Protein AF-A0A1F5XFT5-F1 (afdb_monomer_lite)

Secondary structure (DSSP, 8-state):
-TGGGT--TTS-EEEEEES------HHHHHHHHHHHTEEEEEE-TT-SSSEEE-----HHHHHHHHHHHHHHHHHHHHHHTT--TTS-EEEEEESS--TT-HHHHHHHHTEEEEEES---SSEEEEEEEEETTEEEEEEEEE---

Organism: NCBI:txid1798353

Sequence (145 aa):
MRAKSGIKVRQPLAKLSVRKTRISGSALFDILRDELNVKDIIVDPKISDEIALDTVITPELKKEGVSRELVRSIQELRKRAGLHPRDFIDASIEGKELGGEEKRVKEGARIRVITYGRPLSAPLVRETFDVDGETYTVVIGKSER

pLDDT: mean 88.47, std 7.98, range [60.09, 96.38]

Foldseek 3Di:
DCVVVVHDQLQAFAEKEALDDPDDDPVVQVVVCVNSNYPYYYHHVPDPDRMDTHPDQDPVSLLSSLLSVLLVVLVVQCVVLVHDQPFEKAKEKEWDDSVPCVVVSCVSRVYPYYHYPDDDPAWRDWDWDDDPNIIMIMTMGGDDD

Radius of gyration: 18.25 Å; chains: 1; bounding box: 45×29×45 Å

Structure (mmCIF, N/CA/C/O backbone):
data_AF-A0A1F5XFT5-F1
#
_entry.id   AF-A0A1F5XFT5-F1
#
loop_
_atom_site.group_PDB
_atom_site.id
_atom_site.type_symbol
_atom_site.label_atom_id
_atom_site.label_alt_id
_atom_site.label_comp_id
_atom_site.label_asym_id
_atom_site.label_entity_id
_atom_site.label_seq_id
_atom_site.pdbx_PDB_ins_code
_atom_site.Cartn_x
_atom_site.Cartn_y
_atom_site.Cartn_z
_atom_site.occupancy
_atom_site.B_iso_or_equiv
_atom_site.auth_seq_id
_atom_site.auth_comp_id
_atom_site.auth_asym_id
_atom_site.auth_atom_id
_atom_site.pdbx_PDB_model_num
ATOM 1 N N . MET A 1 1 ? -19.404 1.686 5.963 1.00 60.09 1 MET A N 1
ATOM 2 C CA . MET A 1 1 ? -18.466 2.539 6.723 1.00 60.09 1 MET A CA 1
ATOM 3 C C . MET A 1 1 ? -17.377 3.102 5.818 1.00 60.09 1 MET A C 1
ATOM 5 O O . MET A 1 1 ? -17.452 4.280 5.534 1.00 60.09 1 MET A O 1
ATOM 9 N N . ARG A 1 2 ? -16.475 2.303 5.230 1.00 69.00 2 ARG A N 1
ATOM 10 C CA . ARG A 1 2 ? -15.440 2.830 4.308 1.00 69.00 2 ARG A CA 1
ATOM 11 C C . ARG A 1 2 ? -15.990 3.400 2.991 1.00 69.00 2 ARG A C 1
ATOM 13 O O . ARG A 1 2 ? -15.633 4.505 2.609 1.00 69.00 2 ARG A O 1
ATOM 20 N N . ALA A 1 3 ? -16.935 2.692 2.363 1.00 61.59 3 ALA A N 1
ATOM 21 C CA . ALA A 1 3 ? -17.572 3.124 1.113 1.00 61.59 3 ALA A CA 1
ATOM 22 C C . ALA A 1 3 ? -18.369 4.436 1.249 1.00 61.59 3 ALA A C 1
ATOM 24 O O . ALA A 1 3 ? -18.386 5.237 0.325 1.00 61.59 3 ALA A O 1
ATOM 25 N N . LYS A 1 4 ? -18.980 4.683 2.419 1.00 62.44 4 LYS A N 1
ATOM 26 C CA . LYS A 1 4 ? -19.712 5.932 2.698 1.00 62.44 4 LYS A CA 1
ATOM 27 C C . LYS A 1 4 ? -18.774 7.134 2.878 1.00 62.44 4 LYS A C 1
ATOM 29 O O . LYS A 1 4 ? -19.201 8.256 2.655 1.00 62.44 4 LYS A O 1
ATOM 34 N N . SER A 1 5 ? -17.517 6.891 3.252 1.00 64.38 5 SER A N 1
ATOM 35 C CA . SER A 1 5 ? -16.486 7.919 3.455 1.00 64.38 5 SER A CA 1
ATOM 36 C C . SER A 1 5 ? -15.483 8.009 2.296 1.00 64.38 5 SER A C 1
ATOM 38 O O . SER A 1 5 ? -14.513 8.750 2.399 1.00 64.38 5 SER A O 1
ATOM 40 N N . GLY A 1 6 ? -15.658 7.230 1.219 1.00 75.19 6 GLY A N 1
ATOM 41 C CA . GLY A 1 6 ? -14.733 7.197 0.076 1.00 75.19 6 GLY A CA 1
ATOM 42 C C . GLY A 1 6 ? -13.339 6.621 0.376 1.00 75.19 6 GLY A C 1
ATOM 43 O O . G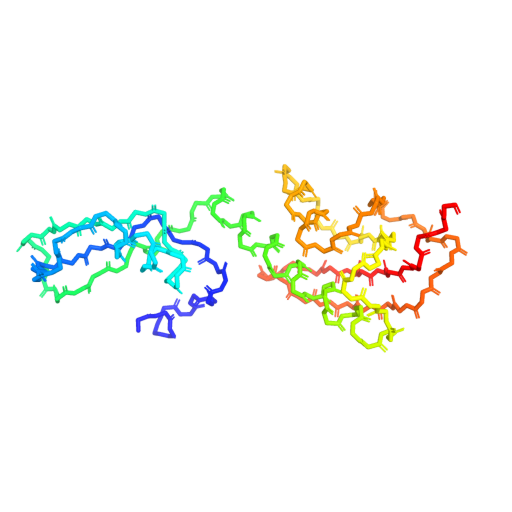LY A 1 6 ? -12.436 6.730 -0.449 1.00 75.19 6 GLY A O 1
ATOM 44 N N . ILE A 1 7 ? -13.137 5.997 1.541 1.00 79.31 7 ILE A N 1
ATOM 45 C CA . ILE A 1 7 ? -11.819 5.524 1.980 1.00 79.31 7 ILE A CA 1
ATOM 46 C C . ILE A 1 7 ? -11.522 4.158 1.348 1.00 79.31 7 ILE A C 1
ATOM 48 O O . ILE A 1 7 ? -12.196 3.164 1.638 1.00 79.31 7 ILE A O 1
ATOM 52 N N . LYS A 1 8 ? -10.463 4.078 0.533 1.00 81.62 8 LYS A N 1
ATOM 53 C CA . LYS A 1 8 ? -9.985 2.823 -0.080 1.00 81.62 8 LYS A CA 1
ATOM 54 C C . LYS A 1 8 ? -9.651 1.780 0.985 1.00 81.62 8 LYS A C 1
ATOM 56 O O . LYS A 1 8 ? -9.107 2.122 2.027 1.00 81.62 8 LYS A O 1
ATOM 61 N N . VAL A 1 9 ? -9.929 0.499 0.735 1.00 80.00 9 VAL A N 1
ATOM 62 C CA . VAL A 1 9 ? -9.721 -0.597 1.712 1.00 80.00 9 VAL A CA 1
ATOM 63 C C . VAL A 1 9 ? -8.276 -0.675 2.225 1.00 80.00 9 VAL A C 1
ATOM 65 O O . VAL A 1 9 ? -8.063 -0.955 3.401 1.00 80.00 9 VAL A O 1
ATOM 68 N N . ARG A 1 10 ? -7.289 -0.372 1.372 1.00 85.81 10 ARG A N 1
ATOM 69 C CA . ARG A 1 10 ? -5.858 -0.423 1.712 1.00 85.81 10 ARG A CA 1
ATOM 70 C C . ARG A 1 10 ? -5.317 0.816 2.427 1.00 85.81 10 ARG A C 1
ATOM 72 O O . ARG A 1 10 ? -4.187 0.758 2.901 1.00 85.81 10 ARG A O 1
ATOM 79 N N . GLN A 1 11 ? -6.101 1.889 2.552 1.00 89.50 11 GLN A N 1
ATOM 80 C CA . GLN A 1 11 ? -5.730 3.058 3.350 1.00 89.50 11 GLN A CA 1
ATOM 81 C C . GLN A 1 11 ? -5.753 2.677 4.841 1.00 89.50 11 GLN A C 1
ATOM 83 O O . GLN A 1 11 ? -6.832 2.407 5.368 1.00 89.50 11 GLN A O 1
ATOM 88 N N . PRO A 1 12 ? -4.624 2.621 5.559 1.00 91.69 12 PRO A N 1
ATOM 89 C CA . PRO A 1 12 ? -4.674 2.380 6.995 1.00 91.69 12 PRO A CA 1
ATOM 90 C C . PRO A 1 12 ? -5.389 3.533 7.709 1.00 91.69 12 PRO A C 1
ATOM 92 O O . PRO A 1 12 ? -5.286 4.693 7.296 1.00 91.69 12 PRO A O 1
ATOM 95 N N . LEU A 1 13 ? -6.086 3.209 8.793 1.00 93.31 13 LEU A N 1
ATOM 96 C CA . LEU A 1 13 ? -6.745 4.180 9.666 1.00 93.31 13 LEU A CA 1
ATOM 97 C C . LEU A 1 13 ? -6.173 4.098 11.080 1.00 93.31 13 LEU A C 1
ATOM 99 O O . LEU A 1 13 ? -5.676 3.051 11.498 1.00 93.31 13 LEU A O 1
ATOM 103 N N . ALA A 1 14 ? -6.237 5.207 11.815 1.00 93.69 14 ALA A N 1
ATOM 104 C CA . ALA A 1 14 ? -5.650 5.288 13.148 1.00 93.69 14 ALA A CA 1
ATOM 105 C C . ALA A 1 14 ? -6.338 4.326 14.123 1.00 93.69 14 ALA A C 1
ATOM 107 O O . ALA A 1 14 ? -5.674 3.537 14.790 1.00 93.69 14 ALA A O 1
ATOM 108 N N . LYS A 1 15 ? -7.672 4.352 14.179 1.00 93.56 15 LYS A N 1
ATOM 109 C CA . LYS A 1 15 ? -8.417 3.564 15.160 1.00 93.56 15 LYS A CA 1
ATOM 110 C C . LYS A 1 15 ? -9.820 3.186 14.707 1.00 93.56 15 LYS A C 1
ATOM 112 O O . LYS A 1 15 ? -10.457 3.881 13.910 1.00 93.56 15 LYS A O 1
ATOM 117 N N . LEU A 1 16 ? -10.296 2.104 15.305 1.00 91.75 16 LEU A N 1
ATOM 118 C CA . LEU A 1 16 ? -11.692 1.704 15.373 1.00 91.75 16 LEU A CA 1
ATOM 119 C C . LEU A 1 16 ? -12.164 1.832 16.824 1.00 91.75 16 LEU A C 1
ATOM 121 O O . LEU A 1 16 ? -11.563 1.245 17.719 1.00 91.75 16 LEU A O 1
ATOM 125 N N . SER A 1 17 ? -13.257 2.544 17.056 1.00 91.56 17 SER A N 1
ATOM 126 C CA . SER A 1 17 ? -13.948 2.548 18.344 1.00 91.56 17 SER A CA 1
ATOM 127 C C . SER A 1 17 ? -15.156 1.623 18.280 1.00 91.56 17 SER A C 1
ATOM 129 O O . SER A 1 17 ? -15.960 1.724 17.353 1.00 91.56 17 SER A O 1
ATOM 131 N N . VAL A 1 18 ? -15.311 0.748 19.270 1.00 90.81 18 VAL A N 1
ATOM 132 C CA . VAL A 1 18 ? -16.495 -0.106 19.439 1.00 90.81 18 VAL A CA 1
ATOM 133 C C . VAL A 1 18 ? -17.181 0.225 20.759 1.00 90.81 18 VAL A C 1
ATOM 135 O O . VAL A 1 18 ? -16.525 0.363 21.789 1.00 90.81 18 VAL A O 1
ATOM 138 N N . ARG A 1 19 ? -18.509 0.361 20.759 1.00 87.25 19 ARG A N 1
ATOM 139 C CA . ARG A 1 19 ? -19.243 0.784 21.963 1.00 87.25 19 ARG A CA 1
ATOM 140 C C . ARG A 1 19 ? -19.180 -0.265 23.067 1.00 87.25 19 ARG A C 1
ATOM 142 O O . ARG A 1 19 ? -18.956 0.038 24.236 1.00 87.25 19 ARG A O 1
ATOM 149 N N . LYS A 1 20 ? -19.451 -1.510 22.689 1.00 84.06 20 LYS A N 1
ATOM 150 C CA . LYS A 1 20 ? -19.417 -2.689 23.554 1.00 84.06 20 LYS A CA 1
ATOM 151 C C . LYS A 1 20 ? -18.949 -3.859 22.712 1.00 84.06 20 LYS A C 1
ATOM 153 O O . LYS A 1 20 ? -19.346 -3.992 21.560 1.00 84.06 20 LYS A O 1
ATOM 158 N N . THR A 1 21 ? -18.144 -4.724 23.303 1.00 76.44 21 THR A N 1
ATOM 159 C CA . THR A 1 21 ? -17.711 -5.956 22.658 1.00 76.44 21 THR A CA 1
ATOM 160 C C . THR A 1 21 ? -17.831 -7.111 23.638 1.00 76.44 21 THR A C 1
ATOM 162 O O . THR A 1 21 ? -17.559 -6.958 24.826 1.00 76.44 21 THR A O 1
ATOM 165 N N . ARG A 1 22 ? -18.287 -8.262 23.137 1.00 73.31 22 ARG A N 1
ATOM 166 C CA . ARG A 1 22 ? -18.222 -9.544 23.859 1.00 73.31 22 ARG A CA 1
ATOM 167 C C . ARG A 1 22 ? -16.894 -10.262 23.612 1.00 73.31 22 ARG A C 1
ATOM 169 O O . ARG A 1 22 ? -16.660 -11.323 24.178 1.00 73.31 22 ARG A O 1
ATOM 176 N N . ILE A 1 23 ? -16.069 -9.707 22.726 1.00 68.50 23 ILE A N 1
ATOM 177 C CA . ILE A 1 23 ? -14.774 -10.253 22.362 1.00 68.50 23 ILE A CA 1
ATOM 178 C C . ILE A 1 23 ? -13.776 -9.831 23.431 1.00 68.50 23 ILE A C 1
ATOM 180 O O . ILE A 1 23 ? -13.477 -8.647 23.585 1.00 68.50 23 ILE A O 1
ATOM 184 N N . SER A 1 24 ? -13.258 -10.827 24.135 1.00 63.91 24 SER A N 1
ATOM 185 C CA . SER A 1 24 ? -12.233 -10.675 25.158 1.00 63.91 24 SER A CA 1
ATOM 186 C C . SER A 1 24 ? -11.013 -11.468 24.699 1.00 63.91 24 SER A C 1
ATOM 188 O O . SER A 1 24 ? -11.050 -12.695 24.691 1.00 63.91 24 SER A O 1
ATOM 190 N N . GLY A 1 25 ? -9.951 -10.791 24.262 1.00 68.69 25 GLY A N 1
ATOM 191 C CA . GLY A 1 25 ? -8.701 -11.452 23.874 1.00 68.69 25 GLY A CA 1
ATOM 192 C C . GLY A 1 25 ? -7.900 -10.670 22.837 1.00 68.69 25 GLY A C 1
ATOM 193 O O . GLY A 1 25 ? -8.443 -10.245 21.820 1.00 68.69 25 GLY A O 1
ATOM 194 N N . SER A 1 26 ? -6.598 -10.515 23.083 1.00 74.94 26 SER A N 1
ATOM 195 C CA . SER A 1 26 ? -5.675 -9.799 22.192 1.00 74.94 26 SER A CA 1
ATOM 196 C C . SER A 1 26 ? -5.614 -10.416 20.793 1.00 74.94 26 SER A C 1
ATOM 198 O O . SER A 1 26 ? -5.750 -9.694 19.816 1.00 74.94 26 SER A O 1
ATOM 200 N N . ALA A 1 27 ? -5.549 -11.747 20.685 1.00 80.81 27 ALA A N 1
ATOM 201 C CA . ALA A 1 27 ? -5.412 -12.437 19.398 1.00 80.81 27 ALA A CA 1
ATOM 202 C C . ALA A 1 27 ? -6.545 -12.131 18.398 1.00 80.81 27 ALA A C 1
ATOM 204 O O . ALA A 1 27 ? -6.304 -12.029 17.198 1.00 80.81 27 ALA A O 1
ATOM 205 N N . LEU A 1 28 ? -7.784 -11.959 18.871 1.00 82.38 28 LEU A N 1
ATOM 206 C CA . LEU A 1 28 ? -8.901 -11.626 17.983 1.00 82.38 28 LEU A CA 1
ATOM 207 C C . LEU A 1 28 ? -8.887 -10.143 17.591 1.00 82.38 28 LEU A C 1
ATOM 209 O O . LEU A 1 28 ? -9.218 -9.815 16.454 1.00 82.38 28 LEU A O 1
ATOM 213 N N . PHE A 1 29 ? -8.454 -9.250 18.486 1.00 84.31 29 PHE A N 1
ATOM 214 C CA . PHE A 1 29 ? -8.213 -7.858 18.108 1.00 84.31 29 PHE A CA 1
ATOM 215 C C . PHE A 1 29 ? -7.098 -7.735 17.074 1.00 84.31 29 PHE A C 1
ATOM 217 O O . PHE A 1 29 ? -7.223 -6.917 16.1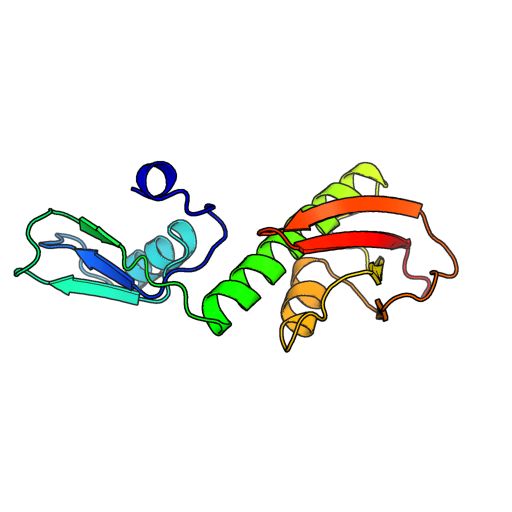72 1.00 84.31 29 PHE A O 1
ATOM 224 N N . ASP A 1 30 ? -6.058 -8.563 17.150 1.00 86.56 30 ASP A N 1
ATOM 225 C CA . ASP A 1 30 ? -4.968 -8.572 16.173 1.00 86.56 30 ASP A CA 1
ATOM 226 C C . ASP A 1 30 ? -5.490 -8.922 14.772 1.00 86.56 30 ASP A C 1
ATOM 228 O O . ASP A 1 30 ? -5.283 -8.161 13.828 1.00 86.56 30 ASP A O 1
ATOM 232 N N . ILE A 1 31 ? -6.281 -9.996 14.663 1.00 86.94 31 ILE A N 1
ATOM 233 C CA . ILE A 1 31 ? -6.927 -10.396 13.401 1.00 86.94 31 ILE A CA 1
ATOM 234 C C . ILE A 1 31 ? -7.836 -9.279 12.869 1.00 86.94 31 ILE A C 1
ATOM 236 O O . ILE A 1 31 ? -7.812 -8.963 11.681 1.00 86.94 31 ILE A O 1
ATOM 240 N N . LEU A 1 32 ? -8.635 -8.658 13.742 1.00 87.38 32 LEU A N 1
ATOM 241 C CA . LEU A 1 32 ? -9.529 -7.569 13.343 1.00 87.38 32 LEU A CA 1
ATOM 242 C C . LEU A 1 32 ? -8.762 -6.323 12.885 1.00 87.38 32 LEU A C 1
ATOM 244 O O . LEU A 1 32 ? -9.200 -5.658 11.945 1.00 87.38 32 LEU A O 1
ATOM 248 N N . ARG A 1 33 ? -7.631 -5.999 13.525 1.00 89.50 33 ARG A N 1
ATOM 249 C CA . ARG A 1 33 ? -6.763 -4.882 13.123 1.00 89.50 33 ARG A CA 1
ATOM 250 C C . ARG A 1 33 ? -6.229 -5.090 11.713 1.00 89.50 33 ARG A C 1
ATOM 252 O O . ARG A 1 33 ? -6.285 -4.158 10.905 1.00 89.50 33 ARG A O 1
ATOM 259 N N . ASP A 1 34 ? -5.790 -6.308 11.418 1.00 86.06 34 ASP A N 1
ATOM 260 C CA . ASP A 1 34 ? -5.256 -6.672 10.109 1.00 86.06 34 ASP A CA 1
ATOM 261 C C . ASP A 1 34 ? -6.343 -6.638 9.025 1.00 86.06 34 ASP A C 1
ATOM 263 O O . ASP A 1 34 ? -6.163 -5.984 7.997 1.00 86.06 34 ASP A O 1
ATOM 267 N N . GLU A 1 35 ? -7.510 -7.237 9.278 1.00 86.38 35 GLU A N 1
ATOM 268 C CA . GLU A 1 35 ? -8.607 -7.288 8.299 1.00 86.38 35 GLU A CA 1
ATOM 269 C C . GLU A 1 35 ? -9.200 -5.897 8.010 1.00 86.38 35 GLU A C 1
ATOM 271 O O . GLU A 1 35 ? -9.518 -5.549 6.869 1.00 86.38 35 GLU A O 1
ATOM 276 N N . LEU A 1 36 ? -9.327 -5.055 9.040 1.00 86.62 36 LEU A N 1
ATOM 277 C CA . LEU A 1 36 ? -9.904 -3.715 8.904 1.00 86.62 36 LEU A CA 1
ATOM 278 C C . LEU A 1 36 ? -8.875 -2.647 8.518 1.00 86.62 36 LEU A C 1
ATOM 280 O O . LEU A 1 36 ? -9.268 -1.515 8.211 1.00 86.62 36 LEU A O 1
ATOM 284 N N . ASN A 1 37 ? -7.583 -2.992 8.494 1.00 90.19 37 ASN A N 1
ATOM 285 C CA . ASN A 1 37 ? -6.467 -2.071 8.290 1.00 90.19 37 ASN A CA 1
ATOM 286 C C . ASN A 1 37 ? -6.509 -0.876 9.257 1.00 90.19 37 ASN A C 1
ATOM 288 O O . ASN A 1 37 ? -6.410 0.282 8.840 1.00 90.19 37 ASN A O 1
ATOM 292 N N . VAL A 1 38 ? -6.675 -1.151 10.549 1.00 92.00 38 VAL A N 1
ATOM 293 C CA . VAL A 1 38 ? -6.661 -0.139 11.618 1.00 92.00 38 VAL A CA 1
ATOM 294 C C . VAL A 1 38 ? -5.460 -0.362 12.532 1.00 92.00 38 VAL A C 1
ATOM 296 O O . VAL A 1 38 ? -5.058 -1.500 12.770 1.00 92.00 38 VAL A O 1
ATOM 299 N N . LYS A 1 39 ? -4.850 0.717 13.032 1.00 92.44 39 LYS A N 1
ATOM 300 C CA . LYS A 1 39 ? -3.700 0.597 13.943 1.00 92.44 39 LYS A CA 1
ATOM 301 C C . LYS A 1 39 ? -4.122 0.176 15.345 1.00 92.44 39 LYS A C 1
ATOM 303 O O . LYS A 1 39 ? -3.387 -0.574 15.977 1.00 92.44 39 LYS A O 1
ATOM 308 N N . ASP A 1 40 ? -5.300 0.608 15.785 1.00 91.81 40 ASP A N 1
ATOM 309 C CA . ASP A 1 40 ? -5.816 0.308 17.116 1.00 91.81 40 ASP A CA 1
ATOM 310 C C . ASP A 1 40 ? -7.326 0.018 17.116 1.00 91.81 40 ASP A C 1
ATOM 312 O O . ASP A 1 40 ? -8.068 0.470 16.236 1.00 91.81 40 ASP A O 1
ATOM 316 N N . ILE A 1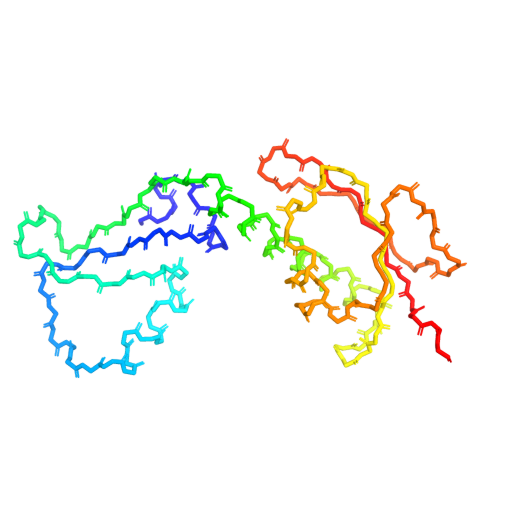 41 ? -7.779 -0.738 18.116 1.00 90.88 41 ILE A N 1
ATOM 317 C CA . ILE A 1 41 ? -9.195 -0.986 18.394 1.00 90.88 41 ILE A CA 1
ATOM 318 C C . ILE A 1 41 ? -9.447 -0.677 19.865 1.00 90.88 41 ILE A C 1
ATOM 320 O O . ILE A 1 41 ? -8.933 -1.360 20.747 1.00 90.88 41 ILE A O 1
ATOM 324 N N . ILE A 1 42 ? -10.291 0.318 20.125 1.00 90.81 42 ILE A N 1
ATOM 325 C CA . ILE A 1 42 ? -10.641 0.738 21.481 1.00 90.81 42 ILE A CA 1
ATOM 326 C C . ILE A 1 42 ? -12.109 0.458 21.779 1.00 90.81 42 ILE A C 1
ATOM 328 O O . ILE A 1 42 ? -12.978 0.592 20.916 1.00 90.81 42 ILE A O 1
ATOM 332 N N . VAL A 1 43 ? -12.395 0.100 23.029 1.00 90.31 43 VAL A N 1
ATOM 333 C CA . VAL A 1 43 ? -13.769 0.004 23.524 1.00 90.31 43 VAL A CA 1
ATOM 334 C C . VAL A 1 43 ? -14.127 1.331 24.181 1.00 90.31 43 VAL A C 1
ATOM 336 O O . VAL A 1 43 ? -13.576 1.671 25.225 1.00 90.31 43 VAL A O 1
ATOM 339 N N . ASP A 1 44 ? -15.044 2.080 23.574 1.00 89.38 44 ASP A N 1
ATOM 340 C CA . ASP A 1 44 ? -15.495 3.375 24.083 1.00 89.38 44 ASP A CA 1
ATOM 341 C C . ASP A 1 44 ? -17.021 3.376 24.256 1.00 89.38 44 ASP A C 1
ATOM 343 O O . ASP A 1 44 ? -17.755 3.581 23.291 1.00 89.38 44 ASP A O 1
ATOM 347 N N . PRO A 1 45 ? -17.540 3.191 25.482 1.00 88.00 45 PRO A N 1
ATOM 348 C CA . PRO A 1 45 ? -18.979 3.187 25.739 1.00 88.00 45 PRO A CA 1
ATOM 349 C C . PRO A 1 45 ? -19.696 4.498 25.385 1.00 88.00 45 PRO A C 1
ATOM 351 O O . PRO A 1 45 ? -20.928 4.511 25.364 1.00 88.00 45 PRO A O 1
ATOM 354 N N . LYS A 1 46 ? -18.958 5.593 25.152 1.00 90.12 46 LYS A N 1
ATOM 355 C CA . LYS A 1 46 ? -19.505 6.937 24.932 1.00 90.12 46 LYS A CA 1
ATOM 356 C C . LYS A 1 46 ? -19.829 7.238 23.469 1.00 90.12 46 LYS A C 1
ATOM 358 O O . LYS A 1 46 ? -20.490 8.242 23.212 1.00 90.12 46 LYS A O 1
ATOM 363 N N . ILE A 1 47 ? -19.398 6.410 22.512 1.00 88.69 47 ILE A N 1
ATOM 364 C CA . ILE A 1 47 ? -19.704 6.661 21.096 1.00 88.69 47 ILE A CA 1
ATOM 365 C C . ILE A 1 47 ? -21.204 6.491 20.798 1.00 88.69 47 ILE A C 1
ATOM 367 O O . ILE A 1 47 ? -21.882 5.631 21.370 1.00 88.69 47 ILE A O 1
ATOM 371 N N . SER A 1 48 ? -21.733 7.319 19.891 1.00 85.94 48 SER A N 1
ATOM 372 C CA . SER A 1 48 ? -23.152 7.375 19.494 1.00 85.94 48 SER A CA 1
ATOM 373 C C . SER A 1 48 ? -23.607 6.225 18.595 1.00 85.94 48 SER A C 1
ATOM 375 O O . SER A 1 48 ? -24.783 5.861 18.622 1.00 85.94 48 SER A O 1
ATOM 377 N N . ASP A 1 49 ? -22.683 5.613 17.868 1.00 86.44 49 ASP A N 1
ATOM 378 C CA . ASP A 1 49 ? -22.927 4.429 17.047 1.00 86.44 49 ASP A CA 1
ATOM 379 C C . ASP A 1 49 ? -22.362 3.178 17.728 1.00 86.44 49 ASP A C 1
ATOM 381 O O . ASP A 1 49 ? -21.622 3.268 18.704 1.00 86.44 49 ASP A O 1
ATOM 385 N N . GLU A 1 50 ? -22.698 1.981 17.245 1.00 86.25 50 GLU A N 1
ATOM 386 C CA . GLU A 1 50 ? -22.077 0.753 17.769 1.00 86.25 50 GLU A CA 1
ATOM 387 C C . GLU A 1 50 ? -20.581 0.674 17.437 1.00 86.25 50 GLU A C 1
ATOM 389 O O . GLU A 1 50 ? -19.804 0.085 18.193 1.00 86.25 50 GLU A O 1
ATOM 394 N N . ILE A 1 51 ? -20.186 1.277 16.313 1.00 86.88 51 ILE A N 1
ATOM 395 C CA . ILE A 1 51 ? -18.832 1.268 15.767 1.00 86.88 51 ILE A CA 1
ATOM 396 C C . ILE A 1 51 ? -18.549 2.624 15.112 1.00 86.88 51 ILE A C 1
ATOM 398 O O . ILE A 1 51 ? -19.381 3.125 14.356 1.00 86.88 51 ILE A O 1
ATOM 402 N N . ALA A 1 52 ? -17.354 3.174 15.329 1.00 90.00 52 ALA A N 1
ATOM 403 C CA . ALA A 1 52 ? -16.877 4.393 14.680 1.00 90.00 52 ALA A CA 1
ATOM 404 C C . ALA A 1 52 ? -15.437 4.223 14.169 1.00 90.00 52 ALA A C 1
ATOM 406 O O . ALA A 1 52 ? -14.569 3.728 14.885 1.00 90.00 52 ALA A O 1
ATOM 407 N N . LEU A 1 53 ? -15.175 4.641 12.929 1.00 89.19 53 LEU A N 1
ATOM 408 C CA . LEU A 1 53 ? -13.823 4.706 12.366 1.00 89.19 53 LEU A CA 1
ATOM 409 C C . LEU A 1 53 ? -13.265 6.115 12.525 1.00 89.19 53 LEU A C 1
ATOM 411 O O . LEU A 1 53 ? -13.965 7.086 12.244 1.00 89.19 53 LEU A O 1
ATOM 415 N N . ASP A 1 54 ? -11.990 6.219 12.887 1.00 89.81 54 ASP A N 1
ATOM 416 C CA . ASP A 1 54 ? -11.265 7.475 12.741 1.00 89.81 54 ASP A CA 1
ATOM 417 C C . ASP A 1 54 ? -10.908 7.691 11.270 1.00 89.81 54 ASP A C 1
ATOM 419 O O . ASP A 1 54 ? -10.094 6.969 10.690 1.00 89.81 54 ASP A O 1
ATOM 423 N N . THR A 1 55 ? -11.581 8.660 10.655 1.00 89.00 55 THR A N 1
ATOM 424 C CA . THR A 1 55 ? -11.424 8.994 9.239 1.00 89.00 55 THR A CA 1
ATOM 425 C C . THR A 1 55 ? -10.351 10.051 8.989 1.00 89.00 55 THR A C 1
ATOM 427 O O . THR A 1 55 ? -10.164 10.449 7.840 1.00 89.00 55 THR A O 1
ATOM 430 N N . VAL A 1 56 ? -9.654 10.532 10.025 1.00 90.06 56 VAL A N 1
ATOM 431 C CA . VAL A 1 56 ? -8.546 11.477 9.857 1.00 90.06 56 VAL A CA 1
ATOM 432 C C . VAL A 1 56 ? -7.341 10.730 9.285 1.00 90.06 56 VAL A C 1
ATOM 434 O O . VAL A 1 56 ? -6.770 9.841 9.914 1.00 90.06 56 VAL A O 1
ATOM 437 N N . ILE A 1 57 ? -6.941 11.099 8.067 1.00 90.62 57 ILE A N 1
ATOM 438 C CA . ILE A 1 57 ? -5.780 10.517 7.390 1.00 90.62 57 ILE A CA 1
ATOM 439 C C . ILE A 1 57 ? -4.582 11.441 7.608 1.00 90.62 57 ILE A C 1
ATOM 441 O O . ILE A 1 57 ? -4.484 12.501 6.989 1.00 90.62 57 ILE A O 1
ATOM 445 N N . THR A 1 58 ? -3.662 11.032 8.482 1.00 92.44 58 THR A N 1
ATOM 446 C CA . THR A 1 58 ? -2.393 11.747 8.675 1.00 92.44 58 THR A CA 1
ATOM 447 C C . THR A 1 58 ? -1.463 11.552 7.467 1.00 92.44 58 THR A C 1
ATOM 449 O O . THR A 1 58 ? -1.642 10.597 6.699 1.00 92.44 58 THR A O 1
ATOM 452 N N . PRO A 1 59 ? -0.442 12.411 7.274 1.00 90.56 59 PRO A N 1
ATOM 453 C CA . PRO A 1 59 ? 0.542 12.236 6.204 1.00 90.56 59 PRO A CA 1
ATOM 454 C C . PRO A 1 59 ? 1.219 10.856 6.205 1.00 90.56 59 PRO A C 1
ATOM 456 O O . PRO A 1 59 ? 1.459 10.288 5.141 1.00 90.56 59 PRO A O 1
ATOM 459 N N . GLU A 1 60 ? 1.486 10.287 7.379 1.00 90.75 60 GLU A N 1
ATOM 460 C CA . GLU A 1 60 ? 2.103 8.966 7.551 1.00 90.75 60 GLU A CA 1
ATOM 461 C C . GLU A 1 60 ? 1.145 7.852 7.124 1.00 90.75 60 GLU A C 1
ATOM 463 O O . GLU A 1 60 ? 1.528 6.963 6.362 1.00 90.75 60 GLU A O 1
ATOM 468 N N . LEU A 1 61 ? -0.125 7.931 7.546 1.00 91.88 61 LEU A N 1
ATOM 469 C CA . 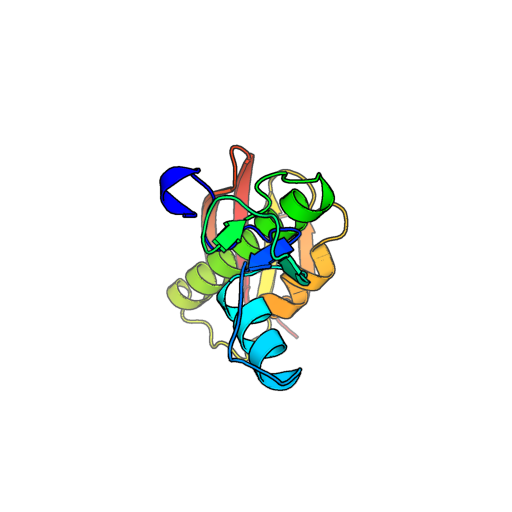LEU A 1 61 ? -1.152 6.984 7.114 1.00 91.88 61 LEU A CA 1
ATOM 470 C C . LEU A 1 61 ? -1.361 7.055 5.600 1.00 91.88 61 LEU A C 1
ATOM 472 O O . LEU A 1 61 ? -1.526 6.013 4.963 1.00 91.88 61 LEU A O 1
ATOM 476 N N . LYS A 1 62 ? -1.325 8.256 5.007 1.00 90.44 62 LYS A N 1
ATOM 477 C CA . LYS A 1 62 ? -1.421 8.429 3.551 1.00 90.44 62 LYS A CA 1
ATOM 478 C C . LYS A 1 62 ? -0.246 7.760 2.833 1.00 90.44 62 LYS A C 1
ATOM 480 O O . LYS A 1 62 ? -0.466 6.997 1.899 1.00 90.44 62 LYS A O 1
ATOM 485 N N . LYS A 1 63 ? 0.992 7.993 3.286 1.00 90.81 63 LYS A N 1
ATOM 486 C CA . LYS A 1 63 ? 2.196 7.355 2.716 1.00 90.81 63 LYS A CA 1
ATOM 487 C C . LYS A 1 63 ? 2.118 5.829 2.776 1.00 90.81 63 LYS A C 1
ATOM 489 O O . LYS A 1 63 ? 2.369 5.159 1.774 1.00 90.81 63 LYS A O 1
ATOM 494 N N . GLU A 1 64 ? 1.699 5.276 3.912 1.00 92.00 64 GLU A N 1
ATOM 495 C CA . GLU A 1 64 ? 1.487 3.835 4.038 1.00 92.00 64 GLU A CA 1
ATOM 496 C C . GLU A 1 64 ? 0.392 3.332 3.083 1.00 92.00 64 GLU A C 1
ATOM 498 O O . GLU A 1 64 ? 0.586 2.310 2.423 1.00 92.00 64 GLU A O 1
ATOM 503 N N . GLY A 1 65 ? -0.724 4.052 2.950 1.00 91.88 65 GLY A N 1
ATOM 504 C CA . GLY A 1 65 ? -1.776 3.731 1.980 1.00 91.88 65 GLY A CA 1
ATOM 505 C C . GLY A 1 65 ? -1.246 3.659 0.546 1.00 91.88 65 GLY A C 1
ATOM 506 O O . GLY A 1 65 ? -1.447 2.651 -0.138 1.00 91.88 65 GLY A O 1
ATOM 507 N N . VAL A 1 66 ? -0.476 4.671 0.133 1.00 91.19 66 VAL A N 1
ATOM 508 C CA . VAL A 1 66 ? 0.173 4.732 -1.187 1.00 91.19 66 VAL A CA 1
ATOM 509 C C . VAL A 1 66 ? 1.102 3.537 -1.402 1.00 91.19 66 VAL A C 1
ATOM 511 O O . VAL A 1 66 ? 1.026 2.863 -2.429 1.00 91.19 66 VAL A O 1
ATOM 514 N N . SER A 1 67 ? 1.933 3.209 -0.410 1.00 92.88 67 SER A N 1
ATOM 515 C CA . SER A 1 67 ? 2.848 2.066 -0.494 1.00 92.88 67 SER A CA 1
ATOM 516 C C . SER A 1 67 ? 2.119 0.727 -0.677 1.00 92.88 67 SER A C 1
ATOM 518 O O . SER A 1 67 ? 2.562 -0.121 -1.451 1.00 92.88 67 SER A O 1
ATOM 520 N N . ARG A 1 68 ? 0.964 0.5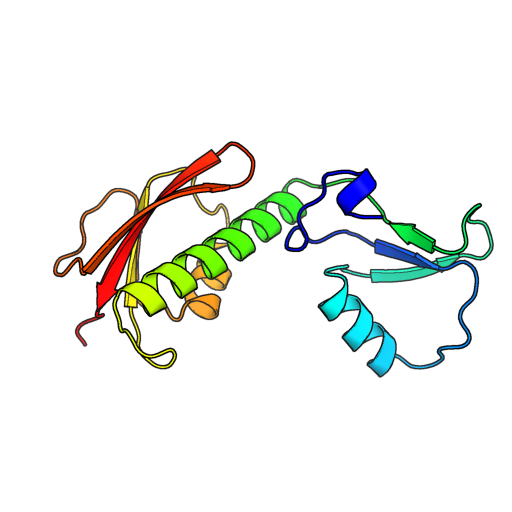42 -0.021 1.00 93.00 68 ARG A N 1
ATOM 521 C CA . ARG A 1 68 ? 0.147 -0.677 -0.127 1.00 93.00 68 ARG A CA 1
ATOM 522 C C . ARG A 1 68 ? -0.520 -0.796 -1.495 1.00 93.00 68 ARG A C 1
ATOM 524 O O . ARG A 1 68 ? -0.604 -1.898 -2.037 1.00 93.00 68 ARG A O 1
ATOM 531 N N . GLU A 1 69 ? -0.983 0.317 -2.062 1.00 92.81 69 GLU A N 1
ATOM 532 C CA . GLU A 1 69 ? -1.493 0.336 -3.437 1.00 92.81 69 GLU A CA 1
ATOM 533 C C . GLU A 1 69 ? -0.387 0.031 -4.449 1.00 92.81 69 GLU A C 1
ATOM 535 O O . GLU A 1 69 ? -0.596 -0.804 -5.326 1.00 92.81 69 GLU A O 1
ATOM 540 N N . LEU A 1 70 ? 0.805 0.613 -4.284 1.00 92.50 70 LEU A N 1
ATOM 541 C CA . LEU A 1 70 ? 1.961 0.316 -5.134 1.00 92.50 70 LEU A CA 1
ATOM 542 C C . LEU A 1 70 ? 2.347 -1.162 -5.088 1.00 92.50 70 LEU A C 1
ATOM 544 O O . LEU A 1 70 ? 2.511 -1.776 -6.141 1.00 92.50 70 LEU A O 1
ATOM 548 N N . VAL A 1 71 ? 2.438 -1.753 -3.891 1.00 94.75 71 VAL A N 1
ATOM 549 C CA . VAL A 1 71 ? 2.712 -3.192 -3.734 1.00 94.75 71 VAL A CA 1
ATOM 550 C C . VAL A 1 71 ? 1.697 -4.019 -4.512 1.00 94.75 71 VAL A C 1
ATOM 552 O O . VAL A 1 71 ? 2.092 -4.916 -5.256 1.00 94.75 71 VAL A O 1
ATOM 555 N N . ARG A 1 72 ? 0.399 -3.712 -4.395 1.00 93.75 72 ARG A N 1
ATOM 556 C CA . ARG A 1 72 ? -0.620 -4.429 -5.166 1.00 93.75 72 ARG A CA 1
ATOM 557 C C . ARG A 1 72 ? -0.407 -4.262 -6.665 1.00 93.75 72 ARG A C 1
ATOM 559 O O . ARG A 1 72 ? -0.402 -5.266 -7.370 1.00 93.75 72 ARG A O 1
ATOM 566 N N . SER A 1 73 ? -0.263 -3.033 -7.154 1.00 93.44 73 SER A N 1
ATOM 567 C CA . SER A 1 73 ? -0.101 -2.785 -8.589 1.00 93.44 73 SER A CA 1
ATOM 568 C C . SER A 1 73 ? 1.118 -3.524 -9.147 1.00 93.44 73 SER A C 1
ATOM 570 O O . SER A 1 73 ? 1.034 -4.141 -10.205 1.00 93.44 73 SER A O 1
ATOM 572 N N . ILE A 1 74 ? 2.222 -3.562 -8.394 1.00 94.75 74 ILE A N 1
ATOM 573 C CA . ILE A 1 74 ? 3.431 -4.311 -8.758 1.00 94.75 74 ILE A CA 1
ATOM 574 C C . ILE A 1 74 ? 3.180 -5.825 -8.784 1.00 94.75 74 ILE A C 1
ATOM 576 O O . ILE A 1 74 ? 3.668 -6.514 -9.678 1.00 94.75 74 ILE A O 1
ATOM 580 N N . GLN A 1 75 ? 2.413 -6.365 -7.836 1.00 95.06 75 GLN A N 1
ATOM 581 C CA . GLN A 1 75 ? 2.075 -7.792 -7.818 1.00 95.06 75 GLN A CA 1
ATOM 582 C C . GLN A 1 75 ? 1.131 -8.182 -8.970 1.00 95.06 75 GLN A C 1
ATOM 584 O O . GLN A 1 75 ? 1.289 -9.253 -9.558 1.00 95.06 75 GLN A O 1
ATOM 589 N N . GLU A 1 76 ? 0.202 -7.307 -9.362 1.00 94.56 76 GLU A N 1
ATOM 590 C CA . GLU A 1 76 ? -0.627 -7.517 -10.558 1.00 94.56 76 GLU A CA 1
ATOM 591 C C . GLU A 1 76 ? 0.211 -7.444 -11.844 1.00 94.56 76 GLU A C 1
ATOM 593 O O . GLU A 1 76 ? 0.101 -8.312 -12.713 1.00 94.56 76 GLU A O 1
ATOM 598 N N . LEU A 1 77 ? 1.117 -6.466 -11.940 1.00 94.62 77 LEU A N 1
ATOM 599 C CA . LEU A 1 77 ? 2.113 -6.372 -13.012 1.00 94.62 77 LEU A CA 1
ATOM 600 C C . LEU A 1 77 ? 2.927 -7.661 -13.132 1.00 94.62 77 LEU A C 1
ATOM 602 O O . LEU A 1 77 ? 3.050 -8.225 -14.219 1.00 94.62 77 LEU A O 1
ATOM 606 N N . ARG A 1 78 ? 3.426 -8.166 -12.002 1.00 94.94 78 ARG A N 1
ATOM 607 C CA . ARG A 1 78 ? 4.180 -9.419 -11.915 1.00 94.94 78 ARG A CA 1
ATOM 608 C C . ARG A 1 78 ? 3.384 -10.597 -12.465 1.00 94.94 78 ARG A C 1
ATOM 610 O O . ARG A 1 78 ? 3.913 -11.363 -13.268 1.00 94.94 78 ARG A O 1
ATOM 617 N N . LYS A 1 79 ? 2.119 -10.726 -12.058 1.00 94.56 79 LYS A N 1
ATOM 618 C CA . LYS A 1 79 ? 1.226 -11.786 -12.536 1.00 94.56 79 LYS A CA 1
ATOM 619 C C . LYS A 1 79 ? 1.034 -11.712 -14.052 1.00 94.56 79 LYS A C 1
ATOM 621 O O . LYS A 1 79 ? 1.111 -12.739 -14.720 1.00 94.56 79 LYS A O 1
ATOM 626 N N . ARG A 1 80 ? 0.838 -10.510 -14.604 1.00 93.25 80 ARG A N 1
ATOM 627 C CA . ARG A 1 80 ? 0.709 -10.300 -16.059 1.00 93.25 80 ARG A CA 1
ATOM 628 C C . ARG A 1 80 ? 2.001 -10.590 -16.821 1.00 93.25 80 ARG A C 1
ATOM 630 O O . ARG A 1 80 ? 1.934 -11.087 -17.937 1.00 93.25 80 ARG A O 1
ATOM 637 N N . ALA A 1 81 ? 3.157 -10.338 -16.209 1.00 92.62 81 ALA A N 1
ATOM 638 C CA . ALA A 1 81 ? 4.466 -10.684 -16.762 1.00 92.62 81 ALA A CA 1
ATOM 639 C C . ALA A 1 81 ? 4.811 -12.185 -16.658 1.00 92.62 81 ALA A C 1
ATOM 641 O O . ALA A 1 81 ? 5.894 -12.585 -17.078 1.00 92.62 81 ALA A O 1
ATOM 642 N N . GLY A 1 82 ? 3.935 -13.018 -16.078 1.00 93.94 82 GLY A N 1
ATOM 643 C CA . GLY A 1 82 ? 4.174 -14.457 -15.914 1.00 93.94 82 GLY A CA 1
ATOM 644 C C . GLY A 1 82 ? 5.266 -14.804 -14.894 1.00 93.94 82 GLY A C 1
ATOM 645 O O . GLY A 1 82 ? 5.800 -15.910 -14.916 1.00 93.94 82 GLY A O 1
ATOM 646 N N . LEU A 1 83 ? 5.619 -13.870 -14.009 1.00 93.12 83 LEU A N 1
ATOM 647 C CA . LEU A 1 83 ? 6.656 -14.054 -12.993 1.00 93.12 83 LEU A CA 1
ATOM 648 C C . LEU A 1 83 ? 6.095 -14.761 -11.754 1.00 93.12 83 LEU A C 1
ATOM 650 O O . LEU A 1 83 ? 4.960 -14.512 -11.335 1.00 93.12 83 LEU A O 1
ATOM 654 N N . HIS A 1 84 ? 6.899 -15.615 -11.119 1.00 91.94 84 HIS A N 1
ATOM 655 C CA . HIS A 1 84 ? 6.449 -16.378 -9.962 1.00 91.94 84 HIS A CA 1
ATOM 656 C C . HIS A 1 84 ? 6.513 -15.524 -8.679 1.00 91.94 84 HIS A C 1
ATOM 658 O O . HIS A 1 84 ? 7.457 -14.752 -8.493 1.00 91.94 84 HIS A O 1
ATOM 664 N N . PRO A 1 85 ? 5.581 -15.678 -7.713 1.00 89.88 85 PRO A N 1
ATOM 665 C CA . PRO A 1 85 ? 5.595 -14.904 -6.468 1.00 89.88 85 PRO A CA 1
ATOM 666 C C . PRO A 1 85 ? 6.891 -15.003 -5.657 1.00 89.88 85 PRO A C 1
ATOM 668 O O . PRO A 1 85 ? 7.189 -14.104 -4.875 1.00 89.88 85 PRO A O 1
ATOM 671 N N . ARG A 1 86 ? 7.659 -16.087 -5.824 1.00 91.50 86 ARG A N 1
ATOM 672 C CA . ARG A 1 86 ? 8.939 -16.310 -5.127 1.00 91.50 86 ARG A CA 1
ATOM 673 C C . ARG A 1 86 ? 10.120 -15.588 -5.778 1.00 91.50 86 ARG A C 1
ATOM 675 O O . ARG A 1 86 ? 11.127 -15.384 -5.093 1.00 91.50 86 ARG A O 1
ATOM 682 N N . ASP A 1 87 ? 9.980 -15.180 -7.037 1.00 92.62 87 ASP A N 1
ATOM 683 C CA . ASP A 1 87 ? 11.048 -14.549 -7.802 1.00 92.62 87 ASP A CA 1
ATOM 684 C C . ASP A 1 87 ? 11.382 -13.168 -7.240 1.00 92.62 87 ASP A C 1
ATOM 686 O O . ASP A 1 87 ? 10.536 -12.465 -6.668 1.00 92.62 87 ASP A O 1
ATOM 690 N N . PHE A 1 88 ? 12.645 -12.788 -7.411 1.00 95.00 88 PHE A N 1
ATOM 691 C CA . PHE A 1 88 ? 13.073 -11.412 -7.225 1.00 95.00 88 PHE A CA 1
ATOM 692 C C . PHE A 1 88 ? 12.901 -10.650 -8.534 1.00 95.00 88 PHE A C 1
ATOM 694 O O . PHE A 1 88 ? 13.238 -11.150 -9.609 1.00 95.00 88 PHE A O 1
ATOM 701 N N . ILE A 1 89 ? 12.398 -9.428 -8.419 1.00 95.69 89 ILE A N 1
ATOM 702 C CA . ILE A 1 89 ? 12.234 -8.508 -9.544 1.00 95.69 89 ILE A CA 1
ATOM 703 C C . ILE A 1 89 ? 13.038 -7.240 -9.293 1.00 95.69 89 ILE A C 1
ATOM 705 O O . ILE A 1 89 ? 13.336 -6.920 -8.142 1.00 95.69 89 ILE A O 1
ATOM 709 N N . ASP A 1 90 ? 13.348 -6.520 -10.358 1.00 96.12 90 ASP A N 1
ATOM 710 C CA . ASP A 1 90 ? 13.798 -5.135 -10.276 1.00 96.12 90 ASP A CA 1
ATOM 711 C C . ASP A 1 90 ? 12.675 -4.229 -10.770 1.00 96.12 90 ASP A C 1
ATOM 713 O O . ASP A 1 90 ? 11.891 -4.618 -11.641 1.00 96.12 90 ASP A O 1
ATOM 717 N N . ALA A 1 91 ? 12.554 -3.049 -10.169 1.00 95.62 91 ALA A N 1
ATOM 718 C CA . ALA A 1 91 ? 11.496 -2.102 -10.481 1.00 95.62 91 ALA A CA 1
ATOM 719 C C . ALA A 1 91 ? 12.075 -0.712 -10.742 1.00 95.62 91 ALA A C 1
ATOM 721 O O . ALA A 1 91 ? 12.955 -0.249 -10.022 1.00 95.62 91 ALA A O 1
ATOM 722 N N . SER A 1 92 ? 11.544 -0.035 -11.751 1.00 95.25 92 SER A N 1
ATOM 723 C CA . SER A 1 92 ? 11.738 1.395 -11.958 1.00 95.25 92 SER A CA 1
ATOM 724 C C . SER A 1 92 ? 10.419 2.104 -11.704 1.00 95.25 92 SER A C 1
ATOM 726 O O . SER A 1 92 ? 9.388 1.700 -12.247 1.00 95.25 92 SER A O 1
ATOM 728 N N . ILE A 1 93 ? 10.445 3.117 -10.842 1.00 94.81 93 ILE A N 1
ATOM 729 C CA . ILE A 1 93 ? 9.268 3.879 -10.436 1.00 94.81 93 ILE A CA 1
ATOM 730 C C . ILE A 1 93 ? 9.465 5.340 -10.845 1.00 94.81 93 ILE A C 1
ATOM 732 O O . ILE A 1 93 ? 10.415 6.006 -10.441 1.00 94.81 93 ILE A O 1
ATOM 736 N N . GLU A 1 94 ? 8.539 5.850 -11.642 1.00 93.81 94 GLU A N 1
ATOM 737 C CA . GLU A 1 94 ? 8.403 7.261 -11.992 1.00 93.81 94 GLU A CA 1
ATOM 738 C C . GLU A 1 94 ? 7.167 7.815 -11.279 1.00 93.81 94 GLU A C 1
ATOM 740 O O . GLU A 1 94 ? 6.088 7.226 -11.350 1.00 93.81 94 GLU A O 1
ATOM 745 N N . GLY A 1 95 ? 7.319 8.939 -10.583 1.00 89.94 95 GLY A N 1
ATOM 746 C CA . GLY A 1 95 ? 6.256 9.560 -9.798 1.00 89.94 95 GLY A CA 1
ATOM 747 C C . GLY A 1 95 ? 6.814 10.204 -8.536 1.00 89.94 95 GLY A C 1
ATOM 748 O O . GLY A 1 95 ? 8.018 10.439 -8.416 1.00 89.94 95 GLY A O 1
ATOM 749 N N . LYS A 1 96 ? 5.933 10.481 -7.577 1.00 88.31 96 LYS A N 1
ATOM 750 C CA . LYS A 1 96 ? 6.320 11.046 -6.284 1.00 88.31 96 LYS A CA 1
ATOM 751 C C . LYS A 1 96 ? 7.120 10.040 -5.460 1.00 88.31 96 LYS A C 1
ATOM 753 O O . LYS A 1 96 ? 6.729 8.880 -5.349 1.00 88.31 96 LYS A O 1
ATOM 758 N N . GLU A 1 97 ? 8.208 10.489 -4.840 1.00 82.62 97 GLU A N 1
ATOM 759 C CA . GLU A 1 97 ? 9.040 9.627 -3.997 1.00 82.62 97 GLU A CA 1
ATOM 760 C C . GLU A 1 97 ? 8.242 8.938 -2.881 1.00 82.62 97 GLU A C 1
ATOM 762 O O . GLU A 1 97 ? 7.322 9.506 -2.286 1.00 82.62 97 GLU A O 1
ATOM 767 N N . LEU A 1 98 ? 8.652 7.711 -2.548 1.00 82.00 98 LEU A N 1
ATOM 768 C CA . LEU A 1 98 ? 7.986 6.872 -1.546 1.00 82.00 98 LEU A CA 1
ATOM 769 C C . LEU A 1 98 ? 8.175 7.375 -0.105 1.00 82.00 98 LEU A C 1
ATOM 771 O O . LEU A 1 98 ? 7.532 6.867 0.810 1.00 82.00 98 LEU A O 1
ATOM 775 N N . GLY A 1 99 ? 9.043 8.368 0.122 1.00 76.69 99 GLY A N 1
ATOM 776 C CA . GLY A 1 99 ? 9.084 9.152 1.361 1.00 76.69 99 GLY A CA 1
ATOM 777 C C . GLY A 1 99 ? 9.216 8.339 2.655 1.00 76.69 99 GLY A C 1
ATOM 778 O O . GLY A 1 99 ? 8.552 8.682 3.637 1.00 76.69 99 GLY A O 1
ATOM 779 N N . GLY A 1 100 ? 10.041 7.282 2.636 1.00 85.12 100 GLY A N 1
ATOM 780 C CA . GLY A 1 100 ? 10.292 6.352 3.750 1.00 85.12 100 GLY A CA 1
ATOM 781 C C . GLY A 1 100 ? 9.690 4.951 3.567 1.00 85.12 100 GLY A C 1
ATOM 782 O O . GLY A 1 100 ? 10.085 4.017 4.258 1.00 85.12 100 GLY A O 1
ATOM 783 N N . GLU A 1 101 ? 8.795 4.773 2.595 1.00 92.50 101 GLU A N 1
ATOM 784 C CA . GLU A 1 101 ? 8.045 3.524 2.394 1.00 92.50 101 GLU A CA 1
ATOM 785 C C . GLU A 1 101 ? 8.707 2.517 1.443 1.00 92.50 101 GLU A C 1
ATOM 787 O O . GLU A 1 101 ? 8.161 1.449 1.155 1.00 92.50 101 GLU A O 1
ATOM 792 N N . GLU A 1 102 ? 9.915 2.820 0.969 1.00 92.06 102 GLU A N 1
ATOM 793 C CA . GLU A 1 102 ? 10.630 1.985 0.002 1.00 92.06 102 GLU A CA 1
ATOM 794 C C . GLU A 1 102 ? 10.842 0.553 0.510 1.00 92.06 102 GLU A C 1
ATOM 796 O O . GLU A 1 102 ? 10.660 -0.406 -0.240 1.00 92.06 102 GLU A O 1
ATOM 801 N N . LYS A 1 103 ? 11.166 0.388 1.799 1.00 93.50 103 LYS A N 1
ATOM 802 C CA . LYS A 1 103 ? 11.358 -0.933 2.412 1.00 93.50 103 LYS A CA 1
ATOM 803 C C . LYS A 1 103 ? 10.093 -1.789 2.314 1.00 93.50 103 LYS A C 1
ATOM 805 O O . LYS A 1 103 ? 10.171 -2.943 1.899 1.00 93.50 103 LYS A O 1
ATOM 810 N N . ARG A 1 104 ? 8.931 -1.212 2.633 1.00 94.38 104 ARG A N 1
ATOM 811 C CA . ARG A 1 104 ? 7.637 -1.900 2.564 1.00 94.38 104 ARG A CA 1
ATOM 812 C C . ARG A 1 104 ? 7.309 -2.315 1.133 1.00 94.38 104 ARG A C 1
ATOM 814 O O . ARG A 1 104 ? 6.858 -3.437 0.918 1.00 94.38 104 ARG A O 1
ATOM 821 N N . VAL A 1 105 ? 7.579 -1.441 0.161 1.00 94.94 105 VAL A N 1
ATOM 822 C CA . VAL A 1 105 ? 7.374 -1.755 -1.260 1.00 94.94 105 VAL A CA 1
ATOM 823 C C . VAL A 1 105 ? 8.311 -2.878 -1.716 1.00 94.94 105 VAL A C 1
ATOM 825 O O . VAL A 1 105 ? 7.852 -3.834 -2.343 1.00 94.94 105 VAL A O 1
ATOM 828 N N . LYS A 1 106 ? 9.594 -2.834 -1.332 1.00 95.56 106 LYS A N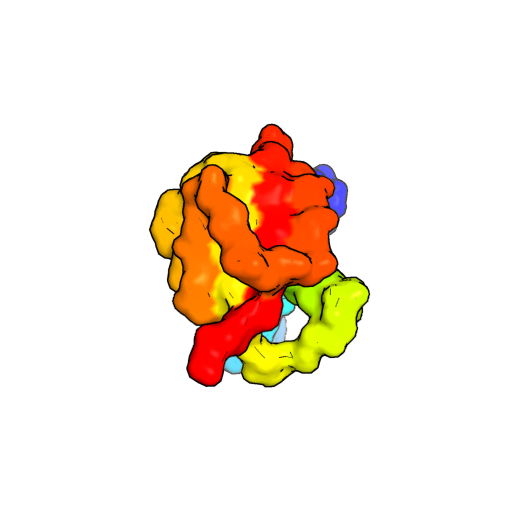 1
ATOM 829 C CA . LYS A 1 106 ? 10.560 -3.900 -1.642 1.00 95.56 106 LYS A CA 1
ATOM 830 C C . LYS A 1 106 ? 10.160 -5.244 -1.054 1.00 95.56 106 LYS A C 1
ATOM 832 O O . LYS A 1 106 ? 10.163 -6.239 -1.771 1.00 95.56 106 LYS A O 1
ATOM 837 N N . GLU A 1 107 ? 9.799 -5.286 0.223 1.00 95.75 107 GLU A N 1
ATOM 838 C CA . GLU A 1 107 ? 9.425 -6.529 0.903 1.00 95.75 107 GLU A CA 1
ATOM 839 C C . GLU A 1 107 ? 8.099 -7.081 0.369 1.00 95.75 107 GLU A C 1
ATOM 841 O O . GLU A 1 107 ? 8.026 -8.248 -0.023 1.00 95.75 107 GLU A O 1
ATOM 846 N N . GLY A 1 108 ? 7.078 -6.225 0.262 1.00 94.06 108 GLY A N 1
ATOM 847 C CA . GLY A 1 108 ? 5.739 -6.606 -0.184 1.00 94.06 108 GLY A CA 1
ATOM 848 C C . GLY A 1 108 ? 5.691 -7.112 -1.625 1.00 94.06 108 GLY A C 1
ATOM 849 O O . GLY A 1 108 ? 4.848 -7.948 -1.946 1.00 94.06 108 GLY A O 1
ATOM 850 N N . ALA A 1 109 ? 6.607 -6.652 -2.483 1.00 95.00 109 ALA A N 1
ATOM 851 C CA . ALA A 1 109 ? 6.707 -7.066 -3.880 1.00 95.00 109 ALA A CA 1
ATOM 852 C C . ALA A 1 109 ? 7.970 -7.880 -4.220 1.00 95.00 109 ALA A C 1
ATOM 854 O O . ALA A 1 109 ? 8.209 -8.158 -5.393 1.00 95.00 109 ALA A O 1
ATOM 855 N N . ARG A 1 110 ? 8.770 -8.283 -3.219 1.00 96.19 110 ARG A N 1
ATOM 856 C CA . ARG A 1 110 ? 10.067 -8.980 -3.379 1.00 96.19 110 ARG A CA 1
ATOM 857 C C . ARG A 1 110 ? 10.952 -8.349 -4.459 1.00 96.19 110 ARG A C 1
ATOM 859 O O . ARG A 1 110 ? 11.456 -9.024 -5.359 1.00 96.19 110 ARG A O 1
ATOM 866 N N . ILE A 1 111 ? 11.119 -7.038 -4.360 1.00 95.44 111 ILE A N 1
ATOM 867 C CA . ILE A 1 111 ? 11.953 -6.254 -5.264 1.00 95.44 111 ILE A CA 1
ATOM 868 C C . ILE A 1 111 ? 13.373 -6.217 -4.705 1.00 95.44 111 ILE A C 1
ATOM 870 O O . ILE A 1 111 ? 13.571 -5.941 -3.520 1.00 95.44 111 ILE A O 1
ATOM 874 N N . ARG A 1 112 ? 14.365 -6.485 -5.552 1.00 94.75 112 ARG A N 1
ATOM 875 C CA . ARG A 1 112 ? 15.777 -6.400 -5.179 1.00 94.75 112 ARG A CA 1
ATOM 876 C C . ARG A 1 112 ? 16.282 -4.968 -5.323 1.00 94.75 112 ARG A C 1
ATOM 878 O O . ARG A 1 112 ? 16.822 -4.419 -4.361 1.00 94.75 112 ARG A O 1
ATOM 885 N N . VAL A 1 113 ? 16.052 -4.349 -6.478 1.00 92.75 113 VAL A N 1
ATOM 886 C CA . VAL A 1 113 ? 16.439 -2.961 -6.753 1.00 92.75 113 VAL A CA 1
ATOM 887 C C . VAL A 1 113 ? 15.220 -2.132 -7.149 1.00 92.75 113 VAL A C 1
ATOM 889 O O . VAL A 1 113 ? 14.430 -2.541 -7.996 1.00 92.75 113 VAL A O 1
ATOM 892 N N . ILE A 1 114 ? 15.084 -0.955 -6.531 1.00 93.25 114 ILE A N 1
ATOM 893 C CA . ILE A 1 114 ? 14.179 0.101 -6.992 1.00 93.25 114 ILE A CA 1
ATOM 894 C C . ILE A 1 114 ? 15.045 1.222 -7.555 1.00 93.25 114 ILE A C 1
ATOM 896 O O . ILE A 1 114 ? 15.941 1.714 -6.869 1.00 93.25 114 ILE A O 1
ATOM 900 N N . THR A 1 115 ? 14.787 1.613 -8.796 1.00 92.50 115 THR A N 1
ATOM 901 C CA . THR A 1 115 ? 15.332 2.827 -9.402 1.00 92.50 115 THR A CA 1
ATOM 902 C C . THR A 1 115 ? 14.222 3.857 -9.574 1.00 92.50 115 THR A C 1
ATOM 904 O O . THR A 1 115 ? 13.051 3.505 -9.706 1.00 92.50 115 THR A O 1
ATOM 907 N N . TYR A 1 116 ? 14.581 5.140 -9.576 1.00 92.62 116 TYR A N 1
ATOM 908 C CA . TYR A 1 116 ? 13.633 6.229 -9.804 1.00 92.62 116 TYR A CA 1
ATOM 909 C C . TYR A 1 116 ? 13.962 6.934 -11.115 1.00 92.62 116 TYR A C 1
ATOM 911 O O . TYR A 1 116 ? 15.079 7.425 -11.284 1.00 92.62 116 TYR A O 1
ATOM 919 N N . GLY A 1 117 ? 13.021 6.924 -12.064 1.00 83.25 117 GLY A N 1
ATOM 920 C CA . GLY A 1 117 ? 13.176 7.572 -13.374 1.00 83.25 117 GLY A CA 1
ATOM 921 C C . GLY A 1 117 ? 14.326 7.048 -14.243 1.00 83.25 117 GLY A C 1
ATOM 922 O O . GLY A 1 117 ? 14.731 7.716 -15.191 1.00 83.25 117 GLY A O 1
ATOM 923 N N . ARG A 1 118 ? 14.886 5.872 -13.925 1.00 88.31 118 ARG A N 1
ATOM 924 C CA . ARG A 1 118 ? 15.949 5.232 -14.716 1.00 88.31 118 ARG A CA 1
ATOM 925 C C . ARG A 1 118 ? 15.436 3.932 -15.326 1.00 88.31 118 ARG A C 1
ATOM 927 O O . ARG A 1 118 ? 14.869 3.129 -14.581 1.00 88.31 118 ARG A O 1
ATOM 934 N N . PRO A 1 119 ? 15.653 3.684 -16.626 1.00 89.12 119 PRO A N 1
ATOM 935 C CA . PRO A 1 119 ? 15.212 2.450 -17.263 1.00 89.12 119 PRO A CA 1
ATOM 936 C C . PRO A 1 119 ? 15.916 1.227 -16.660 1.00 89.12 119 PRO A C 1
ATOM 938 O O . PRO A 1 119 ? 17.060 1.309 -16.212 1.00 89.12 119 PRO A O 1
ATOM 941 N N . LEU A 1 120 ? 15.215 0.092 -16.653 1.00 90.94 120 LEU A N 1
ATOM 942 C CA . LEU A 1 120 ? 15.793 -1.205 -16.294 1.00 90.94 120 LEU A CA 1
ATOM 943 C C . LEU A 1 120 ? 16.574 -1.783 -17.479 1.00 90.94 120 LEU A C 1
ATOM 945 O O . LEU A 1 120 ? 16.235 -1.511 -18.629 1.00 90.94 120 LEU A O 1
ATOM 949 N N . SER A 1 121 ? 17.577 -2.617 -17.199 1.00 86.00 121 SER A N 1
ATOM 950 C CA . SER A 1 121 ? 18.340 -3.345 -18.225 1.00 86.00 121 SER A CA 1
ATOM 951 C C . SER A 1 121 ? 17.482 -4.358 -18.991 1.00 86.00 121 SER A C 1
ATOM 953 O O . SER A 1 121 ? 17.626 -4.487 -20.202 1.00 86.00 121 SER A O 1
ATOM 955 N N . ALA A 1 122 ? 16.564 -5.038 -18.297 1.00 87.88 122 ALA A N 1
ATOM 956 C CA . ALA A 1 122 ? 15.670 -6.050 -18.860 1.00 87.88 122 ALA A CA 1
ATOM 957 C C . ALA A 1 122 ? 14.202 -5.795 -18.449 1.00 87.88 122 ALA A C 1
ATOM 959 O O . ALA A 1 122 ? 13.670 -6.486 -17.573 1.00 87.88 122 ALA A O 1
ATOM 960 N N . PRO A 1 123 ? 13.530 -4.774 -19.022 1.00 92.44 123 PRO A N 1
ATOM 961 C CA . PRO A 1 123 ? 12.136 -4.477 -18.705 1.00 92.44 123 PRO A CA 1
ATOM 962 C C . PRO A 1 123 ? 11.203 -5.539 -19.305 1.00 92.44 123 PRO A C 1
ATOM 964 O O . PRO A 1 123 ? 11.372 -5.949 -20.449 1.00 92.44 123 PRO A O 1
ATOM 967 N N . LEU A 1 124 ? 10.192 -5.960 -18.543 1.00 93.50 124 LEU A N 1
ATOM 968 C CA . LEU A 1 124 ? 9.200 -6.951 -18.980 1.00 93.50 124 LEU A CA 1
ATOM 969 C C . LEU A 1 124 ? 7.821 -6.339 -19.202 1.00 93.50 124 LEU A C 1
ATOM 971 O O . LEU A 1 124 ? 7.160 -6.628 -20.194 1.00 93.50 124 LEU A O 1
ATOM 975 N N . VAL A 1 125 ? 7.370 -5.498 -18.273 1.00 95.31 125 VAL A N 1
ATOM 976 C CA . VAL A 1 125 ? 6.061 -4.848 -18.364 1.00 95.31 125 VAL A CA 1
ATOM 977 C C . VAL A 1 125 ? 6.122 -3.458 -17.744 1.00 95.31 125 VAL A C 1
ATOM 979 O O . VAL A 1 125 ? 6.831 -3.231 -16.761 1.00 95.31 125 VAL A O 1
ATOM 982 N N . ARG A 1 126 ? 5.372 -2.532 -18.344 1.00 95.06 126 ARG A N 1
ATOM 983 C CA . ARG A 1 126 ? 5.185 -1.147 -17.907 1.00 95.06 126 ARG A CA 1
ATOM 984 C C . ARG A 1 126 ? 3.698 -0.895 -17.706 1.00 95.06 126 ARG A C 1
ATOM 986 O O . ARG A 1 126 ? 2.891 -1.288 -18.543 1.00 95.06 126 ARG A O 1
ATOM 993 N N . GLU A 1 127 ? 3.346 -0.197 -16.638 1.00 95.12 127 GLU A N 1
ATOM 994 C CA . GLU A 1 127 ? 1.996 0.332 -16.452 1.00 95.12 127 GLU A CA 1
ATOM 995 C C . GLU A 1 127 ? 2.031 1.653 -15.701 1.00 95.12 127 GLU A C 1
ATOM 997 O O . GLU A 1 127 ? 2.884 1.880 -14.843 1.00 95.12 127 GLU A O 1
ATOM 1002 N N . THR A 1 128 ? 1.067 2.503 -16.027 1.00 94.50 128 THR A N 1
ATOM 1003 C CA . THR A 1 128 ? 0.810 3.760 -15.340 1.00 94.50 128 THR A CA 1
ATOM 1004 C C . THR A 1 128 ? -0.526 3.658 -14.618 1.00 94.50 128 THR A C 1
ATOM 1006 O O . THR A 1 128 ? -1.506 3.186 -15.193 1.00 94.50 128 THR A O 1
ATOM 1009 N N . PHE A 1 129 ? -0.573 4.083 -13.361 1.00 91.81 129 PHE A N 1
ATOM 1010 C CA . PHE A 1 129 ? -1.784 4.054 -12.547 1.00 91.81 129 PHE A CA 1
ATOM 1011 C C . PHE A 1 129 ? -1.832 5.231 -11.570 1.00 91.81 129 PHE A C 1
ATOM 1013 O O . PHE A 1 129 ? -0.803 5.780 -11.177 1.00 91.81 129 PHE A O 1
ATOM 1020 N N . ASP A 1 130 ? -3.051 5.608 -11.180 1.00 88.75 130 ASP A N 1
ATOM 1021 C CA . ASP A 1 130 ? -3.301 6.625 -10.160 1.00 88.75 130 ASP A CA 1
ATOM 1022 C C . ASP A 1 130 ? -3.343 5.997 -8.763 1.00 88.75 130 ASP A C 1
ATOM 1024 O O . ASP A 1 130 ? -4.044 5.006 -8.519 1.00 88.75 130 ASP A O 1
ATOM 1028 N N . VAL A 1 131 ? -2.617 6.608 -7.830 1.00 83.75 131 VAL A N 1
ATOM 1029 C CA . VAL A 1 131 ? -2.682 6.299 -6.406 1.00 83.75 131 VAL A CA 1
ATOM 1030 C C . VAL A 1 131 ? -2.969 7.579 -5.633 1.00 83.75 131 VAL A C 1
ATOM 1032 O O . VAL A 1 131 ? -2.069 8.337 -5.291 1.00 83.75 131 VAL A O 1
ATOM 1035 N N . ASP A 1 132 ? -4.247 7.793 -5.327 1.00 77.81 132 ASP A N 1
ATOM 1036 C CA . ASP A 1 132 ? -4.724 8.912 -4.497 1.00 77.81 132 ASP A CA 1
ATOM 1037 C C . ASP A 1 132 ? -4.433 10.290 -5.117 1.00 77.81 132 ASP A C 1
ATOM 1039 O O . ASP A 1 132 ? -4.050 11.233 -4.414 1.00 77.81 132 ASP A O 1
ATOM 1043 N N . GLY A 1 133 ? -4.650 10.399 -6.433 1.00 82.38 133 GLY A N 1
ATOM 1044 C CA . GLY A 1 133 ? -4.440 11.621 -7.214 1.00 82.38 133 GLY A CA 1
ATOM 1045 C C . GLY A 1 133 ? -2.995 11.828 -7.669 1.00 82.38 133 GLY A C 1
ATOM 1046 O O . GLY A 1 133 ? -2.688 12.855 -8.269 1.00 82.38 133 GLY A O 1
ATOM 1047 N N . GLU A 1 134 ? -2.103 10.885 -7.364 1.00 86.81 134 GLU A N 1
ATOM 1048 C CA . GLU A 1 134 ? -0.706 10.896 -7.788 1.00 86.81 134 GLU A CA 1
ATOM 1049 C C . GLU A 1 134 ? -0.504 9.816 -8.853 1.00 86.81 134 GLU A C 1
ATOM 1051 O O . GLU A 1 134 ? -0.836 8.644 -8.653 1.00 86.81 134 GLU A O 1
ATOM 1056 N N . THR A 1 135 ? 0.062 10.199 -9.996 1.00 91.31 135 THR A N 1
ATOM 1057 C CA . THR A 1 135 ? 0.335 9.256 -11.084 1.00 91.31 135 THR A CA 1
ATOM 1058 C C . THR A 1 135 ? 1.683 8.580 -10.874 1.00 91.31 135 THR A C 1
ATOM 1060 O O . THR A 1 135 ? 2.712 9.242 -10.743 1.00 91.31 135 THR A O 1
ATOM 1063 N N . TYR A 1 136 ? 1.671 7.251 -10.904 1.00 93.25 136 TYR A N 1
ATOM 1064 C CA . TYR A 1 136 ? 2.863 6.419 -10.858 1.00 93.25 136 TYR A CA 1
ATOM 1065 C C . TYR A 1 136 ? 2.995 5.642 -12.155 1.00 93.25 136 TYR A C 1
ATOM 1067 O O . TYR A 1 136 ? 2.046 4.991 -12.590 1.00 93.25 136 TYR A O 1
ATOM 1075 N N . THR A 1 137 ? 4.182 5.664 -12.751 1.00 95.19 137 THR A N 1
ATOM 1076 C CA . THR A 1 137 ? 4.549 4.710 -13.795 1.00 95.19 137 THR A CA 1
ATOM 1077 C C . THR A 1 137 ? 5.553 3.726 -13.237 1.00 95.19 137 THR A C 1
ATOM 1079 O O . THR A 1 137 ? 6.596 4.112 -12.717 1.00 95.19 137 THR A O 1
ATOM 1082 N N . VAL A 1 138 ? 5.226 2.444 -13.338 1.00 95.81 138 VAL A N 1
ATOM 1083 C CA . VAL A 1 138 ? 6.067 1.364 -12.845 1.00 95.81 138 VAL A CA 1
ATOM 1084 C C . VAL A 1 138 ? 6.458 0.462 -13.998 1.00 95.81 138 VAL A C 1
ATOM 1086 O O . VAL A 1 138 ? 5.615 -0.009 -14.763 1.00 95.81 138 VAL A O 1
ATOM 1089 N N . VAL A 1 139 ? 7.754 0.197 -14.089 1.00 96.38 139 VAL A N 1
ATOM 1090 C CA . VAL A 1 139 ? 8.333 -0.821 -14.960 1.00 96.38 139 VAL A CA 1
ATOM 1091 C C . VAL A 1 139 ? 8.912 -1.907 -14.072 1.00 96.38 139 VAL A C 1
ATOM 1093 O O . VAL A 1 139 ? 9.639 -1.591 -13.133 1.00 96.38 139 VAL A O 1
ATOM 1096 N N . ILE A 1 140 ? 8.623 -3.173 -14.362 1.00 96.25 140 ILE A N 1
ATOM 1097 C CA . ILE A 1 140 ? 9.275 -4.299 -13.683 1.00 96.25 140 ILE A CA 1
ATOM 1098 C C . ILE A 1 140 ? 10.058 -5.154 -14.672 1.00 96.25 140 ILE A C 1
ATOM 1100 O O . ILE A 1 140 ? 9.684 -5.283 -15.839 1.00 96.25 140 ILE A O 1
ATOM 1104 N N . GLY A 1 141 ? 11.137 -5.751 -14.183 1.00 94.00 141 GLY A N 1
ATOM 1105 C CA . GLY A 1 141 ? 11.997 -6.679 -14.904 1.00 94.00 141 GLY A CA 1
ATOM 1106 C C . GLY A 1 141 ? 12.362 -7.872 -14.029 1.00 94.00 141 GLY A C 1
ATOM 1107 O O . GLY A 1 141 ? 12.275 -7.810 -12.798 1.00 94.00 141 GLY A O 1
ATOM 1108 N N . LYS A 1 142 ? 12.766 -8.980 -14.654 1.00 91.38 142 LYS A N 1
ATOM 1109 C CA . LYS A 1 142 ? 13.322 -10.110 -13.905 1.00 91.38 142 LYS A CA 1
ATOM 1110 C C . LYS A 1 142 ? 14.662 -9.672 -13.325 1.00 91.38 142 LYS A C 1
ATOM 1112 O O . LYS A 1 142 ? 15.484 -9.126 -14.051 1.00 91.38 142 LYS A O 1
ATOM 1117 N N . SER A 1 143 ? 14.878 -9.910 -12.034 1.00 88.31 143 SER A N 1
ATOM 1118 C CA . SER A 1 143 ? 16.167 -9.577 -11.439 1.00 88.31 143 SER A CA 1
ATOM 1119 C C . SER A 1 143 ? 17.180 -10.650 -11.809 1.00 88.31 143 SER A C 1
ATOM 1121 O O . SER A 1 143 ? 17.085 -11.795 -11.353 1.00 88.31 143 SER A O 1
ATOM 1123 N N . GLU A 1 144 ? 18.140 -10.284 -12.645 1.00 76.12 144 GLU A N 1
ATOM 1124 C CA . GLU A 1 144 ? 19.300 -11.118 -12.930 1.00 76.12 144 GLU A CA 1
ATOM 1125 C C . GLU A 1 144 ? 20.200 -11.085 -11.689 1.00 76.12 144 GLU A C 1
ATOM 1127 O O . GLU A 1 144 ? 20.511 -10.029 -11.133 1.00 76.12 144 GLU A O 1
ATOM 1132 N N . ARG A 1 145 ? 20.496 -12.260 -11.142 1.00 60.25 145 ARG A N 1
ATOM 1133 C CA . ARG A 1 145 ? 21.548 -12.437 -10.144 1.00 60.25 145 ARG A CA 1
ATOM 1134 C C . ARG A 1 145 ? 22.629 -13.274 -10.786 1.00 60.25 145 ARG A C 1
ATOM 1136 O O . ARG A 1 145 ? 22.228 -14.242 -11.470 1.00 60.25 145 ARG A O 1
#